Protein AF-A0A7J8AE90-F1 (afdb_monomer)

InterPro domains:
  IPR004031 PMP-22/EMP/MP20/Claudin [PF00822] (1-89)
  IPR006187 Claudin [PTHR12002] (1-97)

Radius of gyration: 24.55 Å; Cα contacts (8 Å, |Δi|>4): 82; chains: 1; bounding box: 71×20×76 Å

Nearest PDB structures (foldseek):
  8zah-assembly2_B  TM=5.430E-01  e=1.480E+00  Campylobacter jejuni
  8zak-assembly2_B  TM=4.386E-01  e=9.834E-01  Campylobacter jejuni
  5c22-assembly4_D  TM=5.439E-01  e=4.764E+00  Escherichia coli

Sequence (123 aa):
MIAASVLGLPAILLLLTVLPCIRMGHEPGVAKYRRAQLAGVMLILLALCAIVATIWFPVCAHRETTIVSFGYSLYAGWIGAVLCLVGGCVIVCCAGDAQAFGENRFYYSSGSSSPTHAKSAHV

Mean predicted aligned error: 12.8 Å

Structure (mmCIF, N/CA/C/O backbone):
data_AF-A0A7J8AE90-F1
#
_entry.id   AF-A0A7J8AE90-F1
#
loop_
_atom_site.group_PDB
_atom_site.id
_atom_site.type_symbol
_atom_site.label_atom_id
_atom_site.label_alt_id
_atom_site.label_comp_id
_atom_site.label_asym_id
_atom_site.label_entity_id
_atom_site.label_seq_id
_atom_site.pdbx_PDB_ins_code
_atom_site.Cartn_x
_atom_site.Cartn_y
_atom_site.Cartn_z
_atom_site.occupancy
_atom_site.B_iso_or_equiv
_atom_site.auth_seq_id
_atom_site.auth_comp_id
_atom_site.auth_asym_id
_atom_site.auth_atom_id
_atom_site.pdbx_PDB_model_num
ATOM 1 N N . MET A 1 1 ? 3.749 5.235 -9.835 1.00 78.81 1 MET A N 1
ATOM 2 C CA . MET A 1 1 ? 4.615 5.621 -8.696 1.00 78.81 1 MET A CA 1
ATOM 3 C C . MET A 1 1 ? 4.230 6.978 -8.117 1.00 78.81 1 MET A C 1
ATOM 5 O O . MET A 1 1 ? 3.749 6.980 -7.003 1.00 78.81 1 MET A O 1
ATOM 9 N N . ILE A 1 2 ? 4.310 8.100 -8.845 1.00 84.00 2 ILE A N 1
ATOM 10 C CA . ILE A 1 2 ? 3.922 9.425 -8.298 1.00 84.00 2 ILE A CA 1
ATOM 11 C C . ILE A 1 2 ? 2.450 9.466 -7.854 1.00 84.00 2 ILE A C 1
ATOM 13 O O . ILE A 1 2 ? 2.164 9.840 -6.724 1.00 84.00 2 ILE A O 1
ATOM 17 N N . ALA A 1 3 ? 1.525 8.997 -8.700 1.00 79.38 3 ALA A N 1
ATOM 18 C CA . ALA A 1 3 ? 0.107 8.899 -8.339 1.00 79.38 3 ALA A CA 1
ATOM 19 C C . ALA A 1 3 ? -0.126 7.993 -7.117 1.00 79.38 3 ALA A C 1
ATOM 21 O O . ALA A 1 3 ? -0.928 8.320 -6.251 1.00 79.38 3 ALA A O 1
ATOM 22 N N . ALA A 1 4 ? 0.633 6.895 -7.010 1.00 80.12 4 ALA A N 1
ATOM 23 C CA . ALA A 1 4 ? 0.619 6.038 -5.832 1.00 80.12 4 ALA A CA 1
ATOM 24 C C . ALA A 1 4 ? 1.070 6.834 -4.592 1.00 80.12 4 ALA A C 1
ATOM 26 O O . ALA A 1 4 ? 0.338 6.904 -3.618 1.00 80.12 4 ALA A O 1
ATOM 27 N N . SER A 1 5 ? 2.193 7.550 -4.637 1.00 81.19 5 SER A N 1
ATOM 28 C CA . SER A 1 5 ? 2.655 8.374 -3.509 1.00 81.19 5 SER A CA 1
ATOM 29 C C . SER A 1 5 ? 1.644 9.451 -3.084 1.00 81.19 5 SER A C 1
ATOM 31 O O . SER A 1 5 ? 1.432 9.653 -1.888 1.00 81.19 5 SER A O 1
ATOM 33 N N . VAL A 1 6 ? 0.981 10.104 -4.045 1.00 87.88 6 VAL A N 1
ATOM 34 C CA . VAL A 1 6 ? -0.047 11.129 -3.781 1.00 87.88 6 VAL A CA 1
ATOM 35 C C . VAL A 1 6 ? -1.289 10.528 -3.117 1.00 87.88 6 VAL A C 1
ATOM 37 O O . VAL A 1 6 ? -1.856 11.154 -2.228 1.00 87.88 6 VAL A O 1
ATOM 40 N N . LEU A 1 7 ? -1.689 9.312 -3.500 1.00 79.44 7 LEU A N 1
ATOM 41 C CA . LEU A 1 7 ? -2.813 8.585 -2.891 1.00 79.44 7 LEU A CA 1
ATOM 42 C C . LEU A 1 7 ? -2.436 7.911 -1.559 1.00 79.44 7 LEU A C 1
ATOM 44 O O . LEU A 1 7 ? -3.286 7.731 -0.689 1.00 79.44 7 LEU A O 1
ATOM 48 N N . GLY A 1 8 ? -1.164 7.559 -1.372 1.00 81.44 8 GLY A N 1
ATOM 49 C CA . GLY A 1 8 ? -0.668 6.896 -0.167 1.00 81.44 8 GLY A CA 1
ATOM 50 C C . GLY A 1 8 ? -0.605 7.818 1.048 1.00 81.44 8 GLY A C 1
ATOM 51 O O . GLY A 1 8 ? -0.954 7.399 2.148 1.00 81.44 8 GLY A O 1
ATOM 52 N N . LEU A 1 9 ? -0.236 9.088 0.857 1.00 83.12 9 LEU A N 1
ATOM 53 C CA . LEU A 1 9 ? -0.223 10.092 1.929 1.00 83.12 9 LEU A CA 1
ATOM 54 C C . LEU A 1 9 ? -1.577 10.232 2.657 1.00 83.12 9 LEU A C 1
ATOM 56 O O . LEU A 1 9 ? -1.607 10.055 3.878 1.00 83.12 9 LEU A O 1
ATOM 60 N N . PRO A 1 10 ? -2.709 10.492 1.973 1.00 83.25 10 PRO A N 1
ATOM 61 C CA . PRO A 1 10 ? -4.006 10.571 2.637 1.00 83.25 10 PRO A CA 1
ATOM 62 C C . PRO A 1 10 ? -4.452 9.218 3.206 1.00 83.25 10 PRO A C 1
ATOM 64 O O . PRO A 1 10 ? -5.096 9.197 4.252 1.00 83.25 10 PRO A O 1
ATOM 67 N N . ALA A 1 11 ? -4.080 8.092 2.585 1.00 84.25 11 ALA A N 1
ATOM 68 C CA . ALA A 1 11 ? -4.397 6.761 3.106 1.00 84.25 11 ALA A CA 1
ATOM 69 C C . ALA A 1 11 ? -3.725 6.493 4.465 1.00 84.25 11 ALA A C 1
ATOM 71 O O . ALA A 1 11 ? -4.378 6.006 5.388 1.00 84.25 11 ALA A O 1
ATOM 72 N N . ILE A 1 12 ? -2.450 6.867 4.620 1.00 84.81 12 ILE A N 1
ATOM 73 C CA . ILE A 1 12 ? -1.712 6.727 5.885 1.00 84.81 12 ILE A CA 1
ATOM 74 C C . ILE A 1 12 ? -2.281 7.671 6.950 1.00 84.81 12 ILE A C 1
ATOM 76 O O . ILE A 1 12 ? -2.474 7.254 8.090 1.00 84.81 12 ILE A O 1
ATOM 80 N N . LEU A 1 13 ? -2.603 8.918 6.588 1.00 82.44 13 LEU A N 1
ATOM 81 C CA . LEU A 1 13 ? -3.238 9.862 7.515 1.00 82.44 13 LEU A CA 1
ATOM 82 C C . LEU A 1 13 ? -4.586 9.333 8.019 1.00 82.44 13 LEU A C 1
ATOM 84 O O . LEU A 1 13 ? -4.836 9.343 9.223 1.00 82.44 13 LEU A O 1
ATOM 88 N N . LEU A 1 14 ? -5.424 8.805 7.123 1.00 79.69 14 LEU A N 1
ATOM 89 C CA . LEU A 1 14 ? -6.685 8.165 7.497 1.00 79.69 14 LEU A CA 1
ATOM 90 C C . LEU A 1 14 ? -6.449 6.952 8.398 1.00 79.69 14 LEU A C 1
ATOM 92 O O . LEU A 1 14 ? -7.134 6.817 9.410 1.00 79.69 14 LEU A O 1
ATOM 96 N N . LEU A 1 15 ? -5.452 6.117 8.100 1.00 79.69 15 LEU A N 1
ATOM 97 C CA . LEU A 1 15 ? -5.117 4.971 8.939 1.00 79.69 15 LEU A CA 1
ATOM 98 C C . LEU A 1 15 ? -4.761 5.412 10.366 1.00 79.69 15 LEU A C 1
ATOM 100 O O . LEU A 1 15 ? -5.325 4.879 11.318 1.00 79.69 15 LEU A O 1
ATOM 104 N N . LEU A 1 16 ? -3.918 6.440 10.522 1.00 80.56 16 LEU A N 1
ATOM 105 C CA . LEU A 1 16 ? -3.553 7.001 11.830 1.00 80.56 16 LEU A CA 1
ATOM 106 C C . LEU A 1 16 ? -4.781 7.445 12.636 1.00 80.56 16 LEU A C 1
ATOM 108 O O . LEU A 1 16 ? -4.860 7.159 13.828 1.00 80.56 16 LEU A O 1
ATOM 112 N N . THR A 1 17 ? -5.781 8.063 12.002 1.00 72.50 17 THR A N 1
ATOM 113 C CA . THR A 1 17 ? -7.022 8.465 12.698 1.00 72.50 17 THR A CA 1
ATOM 114 C C . THR A 1 17 ? -7.886 7.289 13.170 1.00 72.50 17 THR A C 1
ATOM 116 O O . THR A 1 17 ? -8.718 7.438 14.066 1.00 72.50 17 THR A O 1
ATOM 119 N N . VAL A 1 18 ? -7.696 6.106 12.587 1.00 69.88 18 VAL A N 1
ATOM 120 C CA . VAL A 1 18 ? -8.497 4.910 12.869 1.00 69.88 18 VAL A CA 1
ATOM 121 C C . VAL A 1 18 ? -7.867 4.057 13.976 1.00 69.88 18 VAL A C 1
ATOM 123 O O . VAL A 1 18 ? -8.584 3.300 14.638 1.00 69.88 18 VAL A O 1
ATOM 126 N N . LEU A 1 19 ? -6.562 4.203 14.242 1.00 70.75 19 LEU A N 1
ATOM 127 C CA . LEU A 1 19 ? -5.862 3.402 15.247 1.00 70.75 19 LEU A CA 1
ATOM 128 C C . LEU A 1 19 ? -6.545 3.478 16.634 1.00 70.75 19 LEU A C 1
ATOM 130 O O . LEU A 1 19 ? -7.007 4.542 17.066 1.00 70.75 19 LEU A O 1
ATOM 134 N N . PRO A 1 20 ? -6.601 2.356 17.379 1.00 62.31 20 PRO A N 1
ATOM 135 C CA . PRO A 1 20 ? -7.230 2.308 18.700 1.00 62.31 20 PRO A CA 1
ATOM 136 C C . PRO A 1 20 ? -6.495 3.167 19.742 1.00 62.31 20 PRO A C 1
ATOM 138 O O . PRO A 1 20 ? -7.119 3.612 20.705 1.00 62.31 20 PRO A O 1
ATOM 141 N N . CYS A 1 21 ? -5.203 3.442 19.525 1.00 57.44 21 CYS A N 1
ATOM 142 C CA . CYS A 1 21 ? -4.356 4.257 20.399 1.00 57.44 21 CYS A CA 1
ATOM 143 C C . CYS A 1 21 ? -4.706 5.755 20.364 1.00 57.44 21 CYS A C 1
ATOM 145 O O . CYS A 1 21 ? -4.383 6.477 21.302 1.00 57.44 21 CYS A O 1
ATOM 147 N N . ILE A 1 22 ? -5.378 6.227 19.307 1.00 62.97 22 ILE A N 1
ATOM 148 C CA . ILE A 1 22 ? -5.783 7.626 19.161 1.00 62.97 22 ILE A CA 1
ATOM 149 C C . ILE A 1 22 ? -7.275 7.736 19.496 1.00 62.97 22 ILE A C 1
ATOM 151 O O . ILE A 1 22 ? -8.168 7.363 18.727 1.00 62.97 22 ILE A O 1
ATOM 155 N N . ARG A 1 23 ? -7.555 8.221 20.710 1.00 54.88 23 ARG A N 1
ATOM 156 C CA . ARG A 1 23 ? -8.909 8.512 21.199 1.00 54.88 23 ARG A CA 1
ATOM 157 C C . ARG A 1 23 ? -9.351 9.890 20.707 1.00 54.88 23 ARG A C 1
ATOM 159 O O . ARG A 1 23 ? -9.312 10.868 21.444 1.00 54.88 23 ARG A O 1
ATOM 166 N N . MET A 1 24 ? -9.796 9.959 19.454 1.00 53.84 24 MET A N 1
ATOM 167 C CA . MET A 1 24 ? -10.545 11.112 18.943 1.00 53.84 24 MET A CA 1
ATOM 168 C C . MET A 1 24 ? -11.971 11.088 19.510 1.00 53.84 24 MET A C 1
ATOM 170 O O . MET A 1 24 ? -12.887 10.577 18.881 1.00 53.84 24 MET A O 1
ATOM 174 N N . GLY A 1 25 ? -12.131 11.595 20.735 1.00 56.00 25 GLY A N 1
ATOM 175 C CA . GLY A 1 25 ? -13.426 11.949 21.330 1.00 56.00 25 GLY A CA 1
ATOM 176 C C . GLY A 1 25 ? -14.498 10.846 21.404 1.00 56.00 25 GLY A C 1
ATOM 177 O O . GLY A 1 25 ? -14.233 9.651 21.258 1.00 56.00 25 GLY A O 1
ATOM 178 N N . HIS A 1 26 ? -15.735 11.275 21.676 1.00 53.91 26 HIS A N 1
ATOM 179 C CA . HIS A 1 26 ? -16.953 10.456 21.652 1.00 53.91 26 HIS A CA 1
ATOM 180 C C . HIS A 1 26 ? -17.470 10.339 20.207 1.00 53.91 26 HIS A C 1
ATOM 182 O O . HIS A 1 26 ? -18.527 10.863 19.868 1.00 53.91 26 HIS A O 1
ATOM 188 N N . GLU A 1 27 ? -16.687 9.724 19.317 1.00 56.31 27 GLU A N 1
ATOM 189 C CA . GLU A 1 27 ? -17.183 9.408 17.976 1.00 56.31 27 GLU A CA 1
ATOM 190 C C . GLU A 1 27 ? -18.008 8.112 17.990 1.00 56.31 27 GLU A C 1
ATOM 192 O O . GLU A 1 27 ? -17.576 7.119 18.588 1.00 56.31 27 GLU A O 1
ATOM 197 N N . PRO A 1 28 ? -19.173 8.082 17.312 1.00 61.22 28 PRO A N 1
ATOM 198 C CA . PRO A 1 28 ? -19.954 6.861 17.177 1.00 61.22 28 PRO A CA 1
ATOM 199 C C . PRO A 1 28 ? -19.119 5.807 16.441 1.00 61.22 28 PRO A C 1
ATOM 201 O O . PRO A 1 28 ? -18.498 6.103 15.415 1.00 61.22 28 PRO A O 1
ATOM 204 N N . GLY A 1 29 ? -19.115 4.567 16.946 1.00 63.44 29 GLY A N 1
ATOM 205 C CA . GLY A 1 29 ? -18.311 3.468 16.394 1.00 63.44 29 GLY A CA 1
ATOM 206 C C . GLY A 1 29 ? -18.456 3.339 14.875 1.00 63.44 29 GLY A C 1
ATOM 207 O O . GLY A 1 29 ? -17.456 3.235 14.162 1.00 63.44 29 GLY A O 1
ATOM 208 N N . VAL A 1 30 ? -19.676 3.497 14.367 1.00 66.62 30 VAL A N 1
ATOM 209 C CA . VAL A 1 30 ? -20.021 3.391 12.943 1.00 66.62 30 VAL A CA 1
ATOM 210 C C . VAL A 1 30 ? -19.234 4.367 12.049 1.00 66.62 30 VAL A C 1
ATOM 212 O O . VAL A 1 30 ? -18.815 4.011 10.945 1.00 66.62 30 VAL A O 1
ATOM 215 N N . ALA A 1 31 ? -18.969 5.593 12.520 1.00 69.31 31 ALA A N 1
ATOM 216 C CA . ALA A 1 31 ? -18.188 6.580 11.769 1.00 69.31 31 ALA A CA 1
ATOM 217 C C . ALA A 1 31 ? -16.707 6.181 11.687 1.00 69.31 31 ALA A C 1
ATOM 219 O O . ALA A 1 31 ? -16.075 6.316 10.635 1.00 69.31 31 ALA A O 1
ATOM 220 N N . LYS A 1 32 ? -16.170 5.614 12.773 1.00 71.44 32 LYS A N 1
ATOM 221 C CA . LYS A 1 32 ? -14.791 5.118 12.832 1.00 71.44 32 LYS A CA 1
ATOM 222 C C . LYS A 1 32 ? -14.591 3.897 11.924 1.00 71.44 32 LYS A C 1
ATOM 224 O O . LYS A 1 32 ? -13.569 3.810 11.248 1.00 71.44 32 LYS A O 1
ATOM 229 N N . TYR A 1 33 ? -15.592 3.019 11.825 1.00 75.06 33 TYR A N 1
ATOM 230 C CA . TYR A 1 33 ? -15.587 1.883 10.896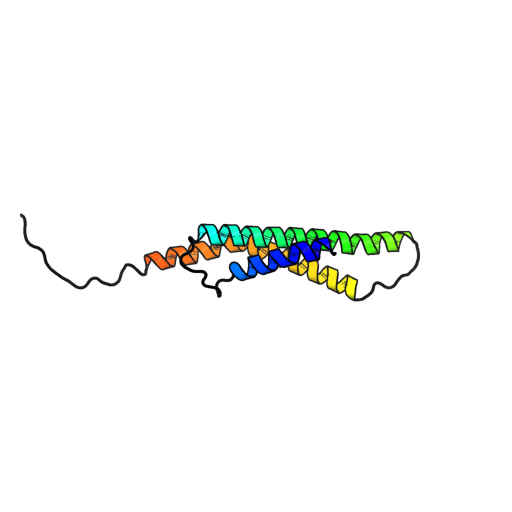 1.00 75.06 33 TYR A CA 1
ATOM 231 C C . TYR A 1 33 ? -15.572 2.311 9.433 1.00 75.06 33 TYR A C 1
ATOM 233 O O . TYR A 1 33 ? -14.759 1.820 8.653 1.00 75.06 33 TYR A O 1
ATOM 241 N N . ARG A 1 34 ? -16.411 3.280 9.055 1.00 81.06 34 ARG A N 1
ATOM 242 C CA . ARG A 1 34 ? -16.452 3.764 7.669 1.00 81.06 34 ARG A CA 1
ATOM 243 C C . ARG A 1 34 ? -15.116 4.383 7.245 1.00 81.06 34 ARG A C 1
ATOM 245 O O . ARG A 1 34 ? -14.683 4.196 6.111 1.00 81.06 34 ARG A O 1
ATOM 252 N N . ARG A 1 35 ? -14.435 5.067 8.174 1.00 81.19 35 ARG A N 1
ATOM 253 C CA . ARG A 1 35 ? -13.073 5.591 7.972 1.00 81.19 35 ARG A CA 1
ATOM 254 C C . ARG A 1 35 ? -12.034 4.473 7.862 1.00 81.19 35 ARG A C 1
ATOM 256 O O . ARG A 1 35 ? -11.175 4.553 6.990 1.00 81.19 35 ARG A O 1
ATOM 263 N N . ALA A 1 36 ? -12.142 3.423 8.679 1.00 83.00 36 ALA A N 1
ATOM 264 C CA . ALA A 1 36 ? -11.282 2.239 8.603 1.00 83.00 36 ALA A CA 1
ATOM 265 C C . ALA A 1 36 ? -11.399 1.530 7.249 1.00 83.00 36 ALA A C 1
ATOM 267 O O . ALA A 1 36 ? -10.390 1.257 6.598 1.00 83.00 36 ALA A O 1
ATOM 268 N N . GLN A 1 37 ? -12.633 1.294 6.797 1.00 84.56 37 GLN A N 1
ATOM 269 C CA . GLN A 1 37 ? -12.897 0.703 5.489 1.00 84.56 37 GLN A CA 1
ATOM 270 C C . GLN A 1 37 ? -12.360 1.577 4.357 1.00 84.56 37 GLN A C 1
ATOM 272 O O . GLN A 1 37 ? -11.696 1.063 3.460 1.00 84.56 37 GLN A O 1
ATOM 277 N N . LEU A 1 38 ? -12.597 2.893 4.408 1.00 88.12 38 LEU A N 1
ATOM 278 C CA . LEU A 1 38 ? -12.084 3.815 3.398 1.00 88.12 38 LEU A CA 1
ATOM 279 C C . LEU A 1 38 ? -10.550 3.778 3.343 1.00 88.12 38 LEU A C 1
ATOM 281 O O . LEU A 1 38 ? -9.989 3.677 2.256 1.00 88.12 38 LEU A O 1
ATOM 285 N N . ALA A 1 39 ? -9.872 3.795 4.495 1.00 87.88 39 ALA A N 1
ATOM 286 C CA . ALA A 1 39 ? -8.414 3.694 4.564 1.00 87.88 39 ALA A CA 1
ATOM 287 C C . ALA A 1 39 ? -7.897 2.377 3.957 1.00 87.88 39 ALA A C 1
ATOM 289 O O . ALA A 1 39 ? -6.952 2.389 3.168 1.00 87.88 39 ALA A O 1
ATOM 290 N N . GLY A 1 40 ? -8.548 1.252 4.268 1.00 88.06 40 GLY A N 1
ATOM 291 C CA . GLY A 1 40 ? -8.198 -0.057 3.716 1.00 88.06 40 GLY A CA 1
ATOM 292 C C . GLY A 1 40 ? -8.382 -0.139 2.196 1.00 88.06 40 GLY A C 1
ATOM 293 O O . GLY A 1 40 ? -7.474 -0.576 1.491 1.00 88.06 40 GLY A O 1
ATOM 294 N N . VAL A 1 41 ? -9.504 0.357 1.664 1.00 90.81 41 VAL A N 1
ATOM 295 C CA . VAL A 1 41 ? -9.758 0.399 0.210 1.00 90.81 41 VAL A CA 1
ATOM 296 C C . VAL A 1 41 ? -8.734 1.283 -0.507 1.00 90.81 41 VAL A C 1
ATOM 298 O O . VAL A 1 41 ? -8.217 0.901 -1.558 1.00 90.81 41 VAL A O 1
ATOM 301 N N . MET A 1 42 ? -8.387 2.434 0.073 1.00 89.00 42 MET A N 1
ATOM 302 C CA . MET A 1 42 ? -7.366 3.326 -0.486 1.00 89.00 42 MET A CA 1
ATOM 303 C C . MET A 1 42 ? -5.976 2.670 -0.505 1.00 89.00 42 MET A C 1
ATOM 305 O O . MET A 1 42 ? -5.246 2.834 -1.482 1.00 89.00 42 MET A O 1
ATOM 309 N N . LEU A 1 43 ? -5.625 1.872 0.512 1.00 89.50 43 LEU A N 1
ATOM 310 C CA . LEU A 1 43 ? -4.385 1.081 0.527 1.00 89.50 43 LEU A CA 1
ATOM 311 C C . LEU A 1 43 ? -4.368 -0.029 -0.534 1.00 89.50 43 LEU A C 1
ATOM 313 O O . LEU A 1 43 ? -3.327 -0.272 -1.146 1.00 89.50 43 LEU A O 1
ATOM 317 N N . ILE A 1 44 ? -5.505 -0.673 -0.806 1.00 91.19 44 ILE A N 1
ATOM 318 C CA . ILE A 1 44 ? -5.609 -1.678 -1.877 1.00 91.19 44 ILE A CA 1
ATOM 319 C C . ILE A 1 44 ? -5.435 -1.013 -3.250 1.00 91.19 44 ILE A C 1
ATOM 321 O O . ILE A 1 44 ? -4.664 -1.498 -4.078 1.00 91.19 44 ILE A O 1
ATOM 325 N N . LEU A 1 45 ? -6.092 0.126 -3.488 1.00 89.44 45 LE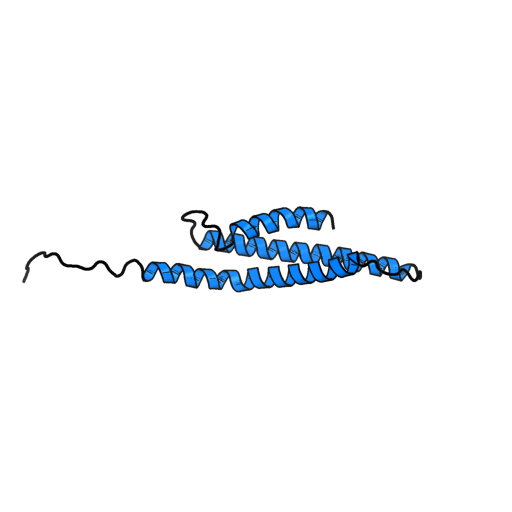U A N 1
ATOM 326 C CA . LEU A 1 45 ? -5.937 0.901 -4.727 1.00 89.44 45 LEU A CA 1
ATOM 327 C C . LEU A 1 45 ? -4.491 1.374 -4.928 1.00 89.44 45 LEU A C 1
ATOM 329 O O . LEU A 1 45 ? -3.954 1.286 -6.036 1.00 89.44 45 LEU A O 1
ATOM 333 N N . LEU A 1 46 ? -3.845 1.824 -3.849 1.00 90.19 46 LEU A N 1
ATOM 334 C CA . LEU A 1 46 ? -2.427 2.169 -3.835 1.00 90.19 46 LEU A CA 1
ATOM 335 C C . LEU A 1 46 ? -1.556 0.984 -4.271 1.00 90.19 46 LEU A C 1
ATOM 337 O O . LEU A 1 46 ? -0.696 1.142 -5.142 1.00 90.19 46 LEU A O 1
ATOM 341 N N . ALA A 1 47 ? -1.792 -0.195 -3.690 1.00 90.38 47 ALA A N 1
ATOM 342 C CA . ALA A 1 47 ? -1.051 -1.411 -4.000 1.00 90.38 47 ALA A CA 1
ATOM 343 C C . ALA A 1 47 ? -1.234 -1.838 -5.462 1.00 90.38 47 ALA A C 1
ATOM 345 O O . ALA A 1 47 ? -0.249 -2.133 -6.137 1.00 90.38 47 ALA A O 1
ATOM 346 N N . LEU A 1 48 ? -2.462 -1.794 -5.988 1.00 89.75 48 LEU A N 1
ATOM 347 C CA . LEU A 1 48 ? -2.743 -2.096 -7.396 1.00 89.75 48 LEU A CA 1
ATOM 348 C C . LEU A 1 48 ? -2.000 -1.139 -8.335 1.00 89.75 48 LEU A C 1
ATOM 350 O O . LEU A 1 48 ? -1.345 -1.578 -9.280 1.00 89.75 48 LEU A O 1
ATOM 354 N N . CYS A 1 49 ? -2.033 0.165 -8.049 1.00 87.44 49 CYS A N 1
ATOM 355 C CA . CYS A 1 49 ? -1.306 1.161 -8.836 1.00 87.44 49 CYS A CA 1
ATOM 356 C C . CYS A 1 49 ? 0.217 0.940 -8.780 1.00 87.44 49 CYS A C 1
ATOM 358 O O . CYS A 1 49 ? 0.915 1.121 -9.783 1.00 87.44 49 CYS A O 1
ATOM 360 N N . ALA A 1 50 ? 0.740 0.530 -7.621 1.00 88.44 50 ALA A N 1
ATOM 361 C CA . ALA A 1 50 ? 2.151 0.211 -7.458 1.00 88.44 50 ALA A CA 1
ATOM 362 C C . ALA A 1 50 ? 2.554 -1.038 -8.256 1.00 88.44 50 ALA A C 1
ATOM 364 O O . ALA A 1 50 ? 3.524 -0.960 -9.006 1.00 88.44 50 ALA A O 1
ATOM 365 N N . ILE A 1 51 ? 1.785 -2.130 -8.166 1.00 89.56 51 ILE A N 1
ATOM 366 C CA . ILE A 1 51 ? 2.025 -3.390 -8.892 1.00 89.56 51 ILE A CA 1
ATOM 367 C C . ILE A 1 51 ? 2.001 -3.166 -10.406 1.00 89.56 51 ILE A C 1
ATOM 369 O O . ILE A 1 51 ? 2.907 -3.606 -11.109 1.00 89.56 51 ILE A O 1
ATOM 373 N N . VAL A 1 52 ? 1.007 -2.440 -10.927 1.00 90.00 52 VAL A N 1
ATOM 374 C CA . VAL A 1 52 ? 0.926 -2.157 -12.371 1.00 90.00 52 VAL A CA 1
ATOM 375 C C . VAL A 1 52 ? 2.169 -1.400 -12.839 1.00 90.00 52 VAL A C 1
ATOM 377 O O . VAL A 1 52 ? 2.780 -1.778 -13.836 1.00 90.00 52 VAL A O 1
ATOM 380 N N . ALA A 1 53 ? 2.600 -0.377 -12.094 1.00 86.75 53 ALA A N 1
ATOM 381 C CA . ALA A 1 53 ? 3.792 0.392 -12.444 1.00 86.75 53 ALA A CA 1
ATOM 382 C C . ALA A 1 53 ? 5.087 -0.440 -12.365 1.00 86.75 53 ALA A C 1
ATOM 384 O O . ALA A 1 53 ? 5.969 -0.277 -13.210 1.00 86.75 53 ALA A O 1
ATOM 385 N N . THR A 1 54 ? 5.215 -1.324 -11.372 1.00 85.44 54 THR A N 1
ATOM 386 C CA . THR A 1 54 ? 6.416 -2.152 -11.184 1.00 85.44 54 THR A CA 1
ATOM 387 C C . THR A 1 54 ? 6.459 -3.393 -12.072 1.00 85.44 54 THR A C 1
ATOM 389 O O . THR A 1 54 ? 7.543 -3.947 -12.229 1.00 85.44 54 THR A O 1
ATOM 392 N N . ILE A 1 55 ? 5.339 -3.833 -12.654 1.00 86.62 55 ILE A N 1
ATOM 393 C CA . ILE A 1 55 ? 5.289 -4.903 -13.668 1.00 86.62 55 ILE A CA 1
ATOM 394 C C . ILE A 1 55 ? 5.470 -4.329 -15.076 1.00 86.62 55 ILE A C 1
ATOM 396 O O . ILE A 1 55 ? 6.127 -4.944 -15.913 1.00 86.62 55 ILE A O 1
ATOM 400 N N . TRP A 1 56 ? 4.943 -3.132 -15.346 1.00 84.75 56 TRP A N 1
ATOM 401 C CA . TRP A 1 56 ? 5.086 -2.501 -16.660 1.00 84.75 56 TRP A CA 1
ATOM 402 C C . TRP A 1 56 ? 6.557 -2.279 -17.035 1.00 84.75 56 TRP A C 1
ATOM 404 O O . TRP A 1 56 ? 6.965 -2.550 -18.161 1.00 84.75 56 TRP A O 1
ATOM 414 N N . PHE A 1 57 ? 7.374 -1.855 -16.067 1.00 80.62 57 PHE A N 1
ATOM 415 C CA . PHE A 1 57 ? 8.802 -1.596 -16.259 1.00 80.62 57 PHE A CA 1
ATOM 416 C C . PHE A 1 57 ? 9.605 -2.830 -16.740 1.00 80.62 57 PHE A C 1
ATOM 418 O O . PHE A 1 57 ? 10.253 -2.736 -17.784 1.00 80.62 57 PHE A O 1
ATOM 425 N N . PRO A 1 58 ? 9.549 -4.004 -16.075 1.00 79.25 58 PRO A N 1
ATOM 426 C CA . PRO A 1 58 ? 10.219 -5.214 -16.549 1.00 79.25 58 PRO A CA 1
ATOM 427 C C . PRO A 1 58 ? 9.616 -5.787 -17.835 1.00 79.25 58 PRO A C 1
ATOM 429 O O . PRO A 1 58 ? 10.359 -6.342 -18.641 1.00 79.25 58 PRO A O 1
ATOM 432 N N . VAL A 1 59 ? 8.308 -5.631 -18.077 1.00 83.31 59 VAL A N 1
ATOM 433 C CA . VAL A 1 59 ? 7.678 -6.071 -19.337 1.00 83.31 59 VAL A CA 1
ATOM 434 C C . VAL A 1 59 ? 8.199 -5.265 -20.531 1.00 83.31 59 VAL A C 1
ATOM 436 O O . VAL A 1 59 ? 8.511 -5.849 -21.570 1.00 83.31 59 VAL A O 1
ATOM 439 N N . CYS A 1 60 ? 8.341 -3.944 -20.387 1.00 77.94 60 CYS A N 1
ATOM 440 C CA . CYS A 1 60 ? 8.972 -3.098 -21.403 1.00 77.94 60 CYS A CA 1
ATOM 441 C C . CYS A 1 60 ? 10.451 -3.457 -21.597 1.00 77.94 60 CYS A C 1
ATOM 443 O O . CYS A 1 60 ? 10.884 -3.622 -22.731 1.00 77.94 60 CYS A O 1
ATOM 445 N N . ALA A 1 61 ? 11.200 -3.669 -20.511 1.00 76.31 61 ALA A N 1
ATOM 446 C CA . ALA A 1 61 ? 12.606 -4.063 -20.592 1.00 76.31 61 ALA A CA 1
ATOM 447 C C . ALA A 1 61 ? 12.804 -5.417 -21.301 1.00 76.31 61 ALA A C 1
ATOM 449 O O . ALA A 1 61 ? 13.721 -5.580 -22.102 1.00 76.31 61 ALA A O 1
ATOM 450 N N . HIS A 1 62 ? 11.912 -6.384 -21.067 1.00 74.75 62 HIS A N 1
ATOM 451 C CA . HIS A 1 62 ? 11.982 -7.697 -21.709 1.00 74.75 62 HIS A CA 1
ATOM 452 C C . HIS A 1 62 ? 11.748 -7.636 -23.230 1.00 74.75 62 HIS A C 1
ATOM 454 O O . HIS A 1 62 ? 12.293 -8.452 -23.971 1.00 74.75 62 HIS A O 1
ATOM 460 N N . ARG A 1 63 ? 10.975 -6.653 -23.717 1.00 72.19 63 ARG A N 1
ATOM 461 C CA . ARG A 1 63 ? 10.718 -6.444 -25.155 1.00 72.19 63 ARG A CA 1
ATOM 462 C C . ARG A 1 63 ? 11.947 -5.951 -25.921 1.00 72.19 63 ARG A C 1
ATOM 464 O O . ARG A 1 63 ? 12.013 -6.167 -27.126 1.00 72.19 63 ARG A O 1
ATOM 471 N N . GLU A 1 64 ? 12.907 -5.323 -25.248 1.00 71.69 64 GLU A N 1
ATOM 472 C CA . GLU A 1 64 ? 14.085 -4.721 -25.886 1.00 71.69 64 GLU A CA 1
ATOM 473 C C . GLU A 1 64 ? 15.282 -5.686 -26.000 1.00 71.69 64 GLU A C 1
ATOM 475 O O . GLU A 1 64 ? 16.336 -5.304 -26.501 1.00 71.69 64 GLU A O 1
ATOM 480 N N . THR A 1 65 ? 15.139 -6.963 -25.609 1.00 61.84 65 THR A N 1
ATOM 481 C CA . THR A 1 65 ? 16.160 -8.038 -25.738 1.00 61.84 65 THR A CA 1
ATOM 482 C C . THR A 1 65 ? 17.533 -7.737 -25.120 1.00 61.84 65 THR A C 1
ATOM 484 O O . THR A 1 65 ? 18.493 -8.477 -25.331 1.00 61.84 65 THR A O 1
ATOM 487 N N . THR A 1 66 ? 17.639 -6.686 -24.309 1.00 59.84 66 THR A N 1
ATOM 488 C CA . THR A 1 66 ? 18.8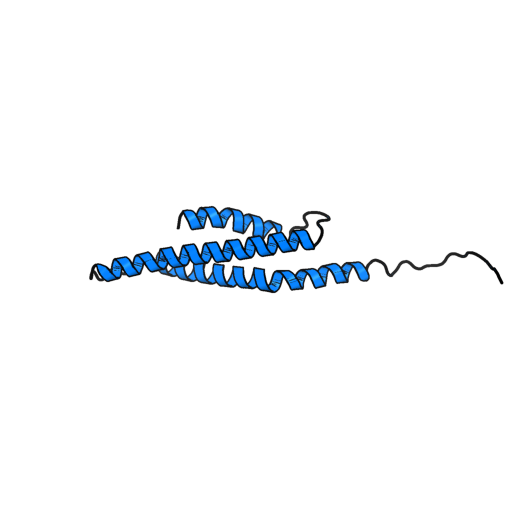44 -6.363 -23.551 1.00 59.84 66 THR A CA 1
ATOM 489 C C . THR A 1 66 ? 18.744 -6.995 -22.165 1.00 59.84 66 THR A C 1
ATOM 491 O O . THR A 1 66 ? 17.770 -6.825 -21.435 1.00 59.84 66 THR A O 1
ATOM 494 N N . ILE A 1 67 ? 19.759 -7.778 -21.802 1.00 56.75 67 ILE A N 1
ATOM 495 C CA . ILE A 1 67 ? 19.933 -8.352 -20.461 1.00 56.75 67 ILE A CA 1
ATOM 496 C C . ILE A 1 67 ? 20.237 -7.228 -19.463 1.00 56.75 67 ILE A C 1
ATOM 498 O O . ILE A 1 67 ? 21.389 -6.959 -19.131 1.00 56.75 67 ILE A O 1
ATOM 502 N N . VAL A 1 68 ? 19.195 -6.534 -19.011 1.00 65.00 68 VAL A N 1
ATOM 503 C CA . VAL A 1 68 ? 19.295 -5.511 -17.968 1.00 65.00 68 VAL A CA 1
ATOM 504 C C . VAL A 1 68 ? 19.060 -6.146 -16.599 1.00 65.00 68 VAL A C 1
ATOM 506 O O . VAL A 1 68 ? 18.015 -6.737 -16.332 1.00 65.00 68 VAL A O 1
ATOM 509 N N . SER A 1 69 ? 20.043 -6.036 -15.705 1.00 74.38 69 SER A N 1
ATOM 510 C CA . SER A 1 69 ? 19.868 -6.432 -14.306 1.00 74.38 69 SER A CA 1
ATOM 511 C C . SER A 1 69 ? 18.896 -5.474 -13.621 1.00 74.38 69 SER A C 1
ATOM 513 O O . SER A 1 69 ? 19.148 -4.271 -13.539 1.00 74.38 69 SER A O 1
ATOM 515 N N . PHE A 1 70 ? 17.786 -5.999 -13.103 1.00 76.81 70 PHE A N 1
ATOM 516 C CA . PHE A 1 70 ? 16.828 -5.204 -12.338 1.00 76.81 70 PHE A CA 1
ATOM 517 C C . PHE A 1 70 ? 17.457 -4.714 -11.030 1.00 76.81 70 PHE A C 1
ATOM 519 O O . PHE A 1 70 ? 17.994 -5.499 -10.249 1.00 76.81 70 PHE A O 1
ATOM 526 N N . GLY A 1 71 ? 17.380 -3.406 -10.778 1.00 81.69 71 GLY A N 1
ATOM 527 C CA . GLY A 1 71 ? 17.879 -2.822 -9.536 1.00 81.69 71 GLY A CA 1
ATOM 528 C C . GLY A 1 71 ? 17.071 -3.269 -8.311 1.00 81.69 71 GLY A C 1
ATOM 529 O O . GLY A 1 71 ? 15.866 -3.507 -8.398 1.00 81.69 71 GLY A O 1
ATOM 530 N N . TY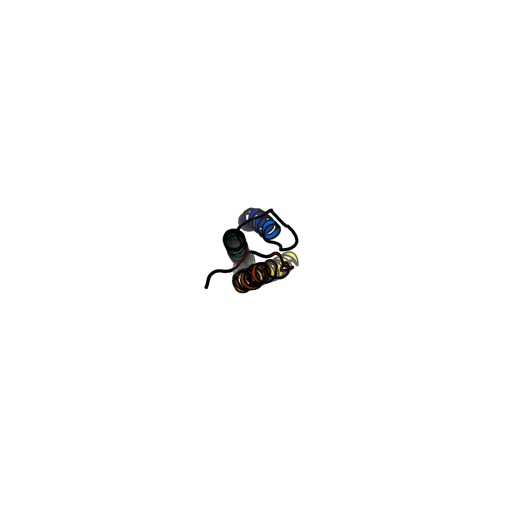R A 1 72 ? 17.718 -3.293 -7.140 1.00 84.06 72 TYR A N 1
ATOM 531 C CA . TYR A 1 72 ? 17.111 -3.657 -5.846 1.00 84.06 72 TYR A CA 1
ATOM 532 C C . TYR A 1 72 ? 15.822 -2.885 -5.510 1.00 84.06 72 TYR A C 1
ATOM 534 O O . TYR A 1 72 ? 14.934 -3.414 -4.845 1.00 84.06 72 TYR A O 1
ATOM 542 N N . SER A 1 73 ? 15.688 -1.655 -6.014 1.00 85.38 73 SER A N 1
ATOM 543 C CA . SER A 1 73 ? 14.489 -0.825 -5.844 1.00 85.38 73 SER A CA 1
ATOM 544 C C . SER A 1 73 ? 13.223 -1.472 -6.430 1.00 85.38 73 SER A C 1
ATOM 546 O O . SER A 1 73 ? 12.150 -1.359 -5.839 1.00 85.38 73 SER A O 1
ATOM 548 N N . LEU A 1 74 ? 13.334 -2.220 -7.539 1.00 84.56 74 LEU A N 1
ATOM 549 C CA . LEU A 1 74 ? 12.185 -2.904 -8.147 1.00 84.56 74 LEU A CA 1
ATOM 550 C C . LEU A 1 74 ? 11.638 -3.996 -7.214 1.00 84.56 74 LEU A C 1
ATOM 552 O O . LEU A 1 74 ? 10.432 -4.069 -6.979 1.00 84.56 74 LEU A O 1
ATOM 556 N N . TYR A 1 75 ? 12.538 -4.791 -6.628 1.00 86.00 75 TYR A N 1
ATOM 557 C CA . TYR A 1 75 ? 12.190 -5.830 -5.660 1.00 86.00 75 TYR A CA 1
ATOM 558 C C . TYR A 1 75 ? 11.583 -5.234 -4.388 1.00 86.00 75 TYR A C 1
ATOM 560 O O . TYR A 1 75 ? 10.548 -5.709 -3.923 1.00 86.00 75 TYR A O 1
ATOM 568 N N . ALA A 1 76 ? 12.164 -4.150 -3.861 1.00 89.44 76 ALA A N 1
ATOM 569 C CA . ALA A 1 76 ? 11.588 -3.427 -2.728 1.00 89.44 76 ALA A CA 1
ATOM 570 C C . ALA A 1 76 ? 10.173 -2.906 -3.045 1.00 89.44 76 ALA A C 1
ATOM 572 O O . ALA A 1 76 ? 9.276 -3.008 -2.208 1.00 89.44 76 ALA A O 1
ATOM 573 N N . GLY A 1 77 ? 9.949 -2.420 -4.270 1.00 87.69 77 GLY A N 1
ATOM 574 C CA . GLY A 1 77 ? 8.633 -2.001 -4.750 1.00 87.69 77 GLY A CA 1
ATOM 575 C C . GLY A 1 77 ? 7.610 -3.140 -4.790 1.00 87.69 77 GLY A C 1
ATOM 576 O O . GLY A 1 77 ? 6.464 -2.938 -4.392 1.00 87.69 77 GLY A O 1
ATOM 577 N N . TRP A 1 78 ? 8.006 -4.343 -5.215 1.00 89.25 78 TRP A N 1
ATOM 578 C CA . TRP A 1 78 ? 7.131 -5.524 -5.217 1.00 89.25 78 TRP A CA 1
ATOM 579 C C . TRP A 1 78 ? 6.751 -5.955 -3.803 1.00 89.25 78 TRP A C 1
ATOM 581 O O . TRP A 1 78 ? 5.566 -6.109 -3.509 1.00 89.25 78 TRP A O 1
ATOM 591 N N . ILE A 1 79 ? 7.739 -6.089 -2.915 1.00 92.75 79 ILE A N 1
ATOM 592 C CA . ILE A 1 79 ? 7.497 -6.468 -1.518 1.00 92.75 79 ILE A CA 1
ATOM 593 C C . ILE A 1 79 ? 6.612 -5.428 -0.826 1.00 92.75 79 ILE A C 1
ATOM 595 O O . ILE A 1 79 ? 5.625 -5.787 -0.186 1.00 92.75 79 ILE A O 1
ATOM 599 N N . GLY A 1 80 ? 6.907 -4.138 -1.007 1.00 89.06 80 GLY A N 1
ATOM 600 C CA . GLY A 1 80 ? 6.099 -3.052 -0.456 1.00 89.06 80 GLY A CA 1
ATOM 601 C C . GLY A 1 80 ? 4.655 -3.076 -0.957 1.00 89.06 80 GLY A C 1
ATOM 602 O O . GLY A 1 80 ? 3.730 -2.891 -0.166 1.00 89.06 80 GLY A O 1
ATOM 603 N N . ALA A 1 81 ? 4.436 -3.359 -2.242 1.00 90.81 81 ALA A N 1
ATOM 604 C CA . ALA A 1 81 ? 3.091 -3.431 -2.798 1.00 90.81 81 ALA A CA 1
ATOM 605 C C . ALA A 1 81 ? 2.300 -4.646 -2.284 1.00 90.81 81 ALA A C 1
ATOM 607 O O . ALA A 1 81 ? 1.126 -4.499 -1.948 1.00 90.81 81 ALA A O 1
ATOM 608 N N . VAL A 1 82 ? 2.941 -5.814 -2.140 1.00 92.44 82 VAL A N 1
ATOM 609 C CA . VAL A 1 82 ? 2.321 -7.000 -1.519 1.00 92.44 82 VAL A CA 1
ATOM 610 C C . VAL A 1 82 ? 1.952 -6.715 -0.065 1.00 92.44 82 VAL A C 1
ATOM 612 O O . VAL A 1 82 ? 0.828 -6.998 0.345 1.00 92.44 82 VAL A O 1
ATOM 615 N N . LEU A 1 83 ? 2.853 -6.095 0.702 1.00 91.69 83 LEU A N 1
ATOM 616 C CA . LEU A 1 83 ? 2.583 -5.709 2.088 1.00 91.69 83 LEU A CA 1
ATOM 617 C C . LEU A 1 83 ? 1.421 -4.714 2.191 1.00 91.69 83 LEU A C 1
ATOM 619 O O . LEU A 1 83 ? 0.571 -4.868 3.065 1.00 91.69 83 LEU A O 1
ATOM 623 N N . CYS A 1 84 ? 1.338 -3.732 1.287 1.00 89.75 84 CYS A N 1
ATOM 624 C CA . CYS A 1 84 ? 0.214 -2.792 1.247 1.00 89.75 84 CYS A CA 1
ATOM 625 C C . CYS A 1 84 ? -1.109 -3.485 0.895 1.00 89.75 84 CYS A C 1
ATOM 627 O O . CYS A 1 84 ? -2.140 -3.149 1.477 1.00 89.75 84 CYS A O 1
ATOM 629 N N . LEU A 1 85 ? -1.089 -4.464 -0.016 1.00 92.06 85 LEU A N 1
ATOM 630 C CA . LEU A 1 85 ? -2.275 -5.229 -0.402 1.00 92.06 85 LEU A CA 1
ATOM 631 C C . LEU A 1 85 ? -2.768 -6.089 0.764 1.00 92.06 85 LEU A C 1
ATOM 633 O O . LEU A 1 85 ? -3.932 -5.995 1.145 1.00 92.06 85 LEU A O 1
ATOM 637 N N . VAL A 1 86 ? -1.871 -6.867 1.376 1.00 93.44 86 VAL A N 1
ATOM 638 C CA . VAL A 1 86 ? -2.190 -7.708 2.538 1.00 93.44 86 VAL A CA 1
ATOM 639 C C . VAL A 1 86 ? -2.668 -6.847 3.705 1.00 93.44 86 VAL A C 1
ATOM 641 O O . VAL A 1 86 ? -3.712 -7.136 4.284 1.00 93.44 86 VAL A O 1
ATOM 644 N N . GLY A 1 87 ? -1.962 -5.757 4.015 1.00 89.56 87 GLY A N 1
ATOM 645 C CA . GLY A 1 87 ? -2.360 -4.821 5.065 1.00 89.56 87 GLY A CA 1
ATOM 646 C C . GLY A 1 87 ? -3.741 -4.216 4.811 1.00 89.56 87 GLY A C 1
ATOM 647 O O . GLY A 1 87 ? -4.583 -4.216 5.707 1.00 89.56 87 GLY A O 1
ATOM 648 N N . GLY A 1 88 ? -4.011 -3.771 3.580 1.00 89.75 88 GLY A N 1
ATOM 649 C CA . GLY A 1 88 ? -5.319 -3.262 3.173 1.00 89.75 88 GLY A CA 1
ATOM 650 C C . GLY A 1 88 ? -6.432 -4.302 3.327 1.00 89.75 88 GLY A C 1
ATOM 651 O O . GLY A 1 88 ? -7.467 -3.997 3.917 1.00 89.75 88 GLY A O 1
ATOM 652 N N . CYS A 1 89 ? -6.207 -5.542 2.882 1.00 89.81 89 CYS A N 1
ATOM 653 C CA . CYS A 1 89 ? -7.159 -6.644 3.048 1.00 89.81 89 CYS A CA 1
ATOM 654 C C . CYS A 1 89 ? -7.447 -6.936 4.524 1.00 89.81 89 CYS A C 1
ATOM 656 O O . CYS A 1 89 ? -8.611 -7.014 4.907 1.00 89.81 89 CYS A O 1
ATOM 658 N N . VAL A 1 90 ? -6.412 -7.037 5.364 1.00 89.94 90 VAL A N 1
ATOM 659 C CA . VAL A 1 90 ? -6.575 -7.270 6.808 1.00 89.94 90 VAL A CA 1
ATOM 660 C C . VAL A 1 90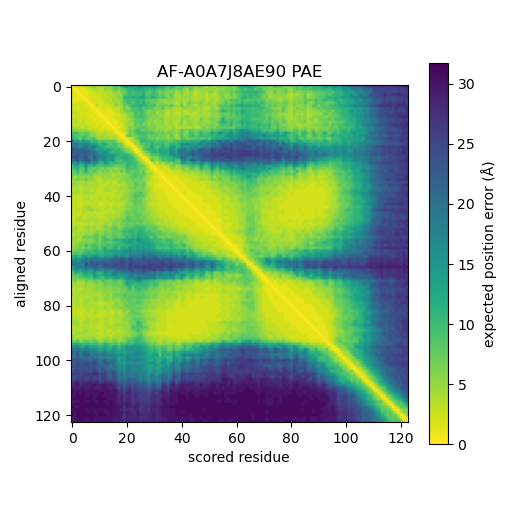 ? -7.387 -6.144 7.447 1.00 89.94 90 VAL A C 1
ATOM 662 O O . VAL A 1 90 ? -8.309 -6.417 8.209 1.00 89.94 90 VAL A O 1
ATOM 665 N N . ILE A 1 91 ? -7.115 -4.883 7.104 1.00 87.12 91 ILE A N 1
ATOM 666 C CA . ILE A 1 91 ? -7.875 -3.740 7.630 1.00 87.12 91 ILE A CA 1
ATOM 667 C C . ILE A 1 91 ? -9.347 -3.822 7.207 1.00 87.12 91 ILE A C 1
ATOM 669 O O . ILE A 1 91 ? -10.226 -3.667 8.052 1.00 87.12 91 ILE A O 1
ATOM 673 N N . VAL A 1 92 ? -9.635 -4.094 5.931 1.00 86.94 92 VAL A N 1
ATOM 674 C CA . VAL A 1 92 ? -11.018 -4.187 5.431 1.00 86.94 92 VAL A CA 1
ATOM 675 C C . VAL A 1 92 ? -11.769 -5.360 6.069 1.00 86.94 92 VAL A C 1
ATOM 677 O O . VAL A 1 92 ? -12.925 -5.194 6.456 1.00 86.94 92 VAL A O 1
ATOM 680 N N . CYS A 1 93 ? -11.125 -6.520 6.213 1.00 85.69 93 CYS A N 1
ATOM 681 C CA . CYS A 1 93 ? -11.742 -7.719 6.779 1.00 85.69 93 CYS A CA 1
ATOM 682 C C . CYS A 1 93 ? -11.929 -7.632 8.302 1.00 85.69 93 CYS A C 1
ATOM 684 O O . CYS A 1 93 ? -12.959 -8.059 8.814 1.00 85.69 93 CYS A O 1
ATOM 686 N N . CYS A 1 94 ? -10.961 -7.076 9.034 1.00 80.50 94 CYS A N 1
ATOM 687 C CA . CYS A 1 94 ? -10.958 -7.088 10.501 1.00 80.50 94 CYS A CA 1
ATOM 688 C C . CYS A 1 94 ? -11.579 -5.835 11.141 1.00 80.50 94 CYS A C 1
ATOM 690 O O . CYS A 1 94 ? -11.880 -5.854 12.334 1.00 80.50 94 CYS A O 1
ATOM 692 N N . ALA A 1 95 ? -11.804 -4.746 10.393 1.00 71.00 95 ALA A N 1
ATOM 693 C CA . ALA A 1 95 ? -12.376 -3.514 10.951 1.00 71.00 95 ALA A CA 1
ATOM 694 C C . ALA A 1 95 ? -13.783 -3.695 11.559 1.00 71.00 95 ALA A C 1
ATOM 696 O O . ALA A 1 95 ? -14.164 -2.909 12.427 1.00 71.00 95 ALA A O 1
ATOM 697 N N . GLY A 1 96 ? -14.548 -4.706 11.128 1.00 61.66 96 GLY A N 1
ATOM 698 C CA . GLY A 1 96 ? -15.893 -4.985 11.650 1.00 61.66 96 GLY A CA 1
ATOM 699 C C . GLY A 1 96 ? -15.899 -5.618 13.045 1.00 61.66 96 GLY A C 1
ATOM 700 O O . GLY A 1 96 ? -16.725 -5.257 13.879 1.00 61.66 96 GLY A O 1
ATOM 701 N N . ASP A 1 97 ? -14.943 -6.501 13.338 1.00 58.44 97 ASP A N 1
ATOM 702 C CA . ASP A 1 97 ? -14.913 -7.276 14.590 1.00 58.44 97 ASP A CA 1
ATOM 703 C C . ASP A 1 97 ? -14.513 -6.411 15.803 1.00 58.44 97 ASP A C 1
ATOM 705 O O . ASP A 1 97 ? -15.058 -6.519 16.902 1.00 58.44 97 ASP A O 1
ATOM 709 N N . ALA A 1 98 ? -13.637 -5.426 15.573 1.00 56.62 98 ALA A N 1
ATOM 710 C CA . ALA A 1 98 ? -13.206 -4.471 16.595 1.00 56.62 98 ALA A CA 1
ATOM 711 C C . ALA A 1 98 ? -14.348 -3.573 17.129 1.00 56.62 98 ALA A C 1
ATOM 713 O O . ALA A 1 98 ? -14.235 -3.023 18.227 1.00 56.62 98 ALA A O 1
ATOM 714 N N . GLN A 1 99 ? -15.444 -3.415 16.374 1.00 54.47 99 GLN A N 1
ATOM 715 C CA . GLN A 1 99 ? -16.643 -2.674 16.797 1.00 54.47 99 GLN A CA 1
ATOM 716 C C . GLN A 1 99 ? -17.462 -3.472 17.811 1.00 54.47 99 GLN A C 1
ATOM 718 O O . GLN A 1 99 ? -17.863 -2.922 18.839 1.00 54.47 99 GLN A O 1
ATOM 723 N N . ALA A 1 100 ? -17.637 -4.775 17.558 1.00 53.34 100 ALA A N 1
ATOM 724 C CA . ALA A 1 100 ? -18.381 -5.672 18.434 1.00 53.34 100 ALA A CA 1
ATOM 725 C C . ALA A 1 100 ? -17.769 -5.692 19.843 1.00 53.34 100 ALA A C 1
ATOM 727 O O . ALA A 1 100 ? -18.483 -5.654 20.844 1.00 53.34 100 ALA A O 1
ATOM 728 N N . PHE A 1 101 ? -16.440 -5.643 19.951 1.00 51.88 101 PHE A N 1
ATOM 729 C CA . PHE A 1 101 ? -15.756 -5.524 21.243 1.00 51.88 101 PHE A CA 1
ATOM 730 C C . PHE A 1 101 ? -15.965 -4.170 21.949 1.00 51.88 101 PHE A C 1
ATOM 732 O O . PHE A 1 101 ? -15.912 -4.099 23.179 1.00 51.88 101 PHE A O 1
ATOM 739 N N . GLY A 1 102 ? -16.191 -3.087 21.200 1.00 54.66 102 GLY A N 1
ATOM 740 C CA . GLY A 1 102 ? -16.419 -1.744 21.738 1.00 54.66 102 GLY A CA 1
ATOM 741 C C . GLY A 1 102 ? -17.839 -1.534 22.267 1.00 54.66 102 GLY A C 1
ATOM 742 O O . GLY A 1 102 ? -17.997 -0.994 23.362 1.00 54.66 102 GLY A O 1
ATOM 743 N N . GLU A 1 103 ? -18.857 -1.987 21.531 1.00 53.56 103 GLU A N 1
ATOM 744 C CA . GLU A 1 103 ? -20.268 -1.899 21.946 1.00 53.56 103 GLU A CA 1
ATOM 745 C C . GLU A 1 103 ? -20.565 -2.768 23.175 1.00 53.56 103 GLU A C 1
ATOM 747 O O . GLU A 1 103 ? -21.206 -2.305 24.120 1.00 53.56 103 GLU A O 1
ATOM 752 N N . ASN A 1 104 ? -19.997 -3.977 23.241 1.00 50.31 104 ASN A N 1
ATOM 753 C CA . ASN A 1 104 ? -20.169 -4.872 24.391 1.00 50.31 104 ASN A CA 1
ATOM 754 C C . ASN A 1 104 ? -19.512 -4.352 25.685 1.00 50.31 104 ASN A C 1
ATOM 756 O O . ASN A 1 104 ? -19.846 -4.808 26.779 1.00 50.31 104 ASN A O 1
ATOM 760 N N . ARG A 1 105 ? -18.613 -3.360 25.604 1.00 52.34 105 ARG A N 1
ATOM 761 C CA . ARG A 1 105 ? -17.998 -2.738 26.789 1.00 52.34 105 ARG A CA 1
ATOM 762 C C . ARG A 1 105 ? -18.903 -1.696 27.455 1.00 52.34 105 ARG A C 1
ATOM 764 O 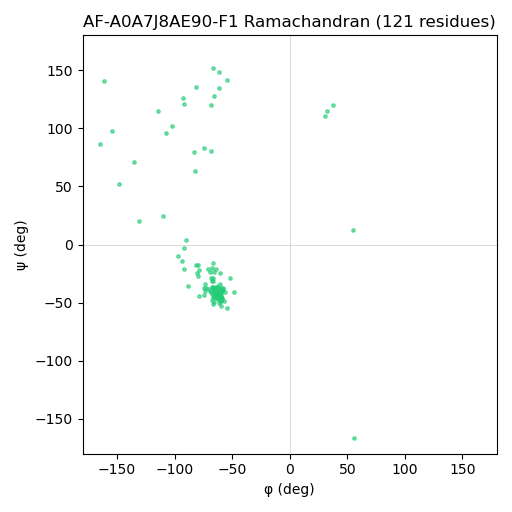O . ARG A 1 105 ? -18.763 -1.462 28.655 1.00 52.34 105 ARG A O 1
ATOM 771 N N . PHE A 1 106 ? -19.845 -1.100 26.720 1.00 52.31 106 PHE A N 1
ATOM 772 C CA . PHE A 1 106 ? -20.793 -0.134 27.288 1.00 52.31 106 PHE A CA 1
ATOM 773 C C . PHE A 1 106 ? -21.959 -0.796 28.032 1.00 52.31 106 PHE A C 1
ATOM 775 O O . PHE A 1 106 ? -22.560 -0.151 28.886 1.00 52.31 106 PHE A O 1
ATOM 782 N N . TYR A 1 107 ? -22.221 -2.087 27.802 1.00 50.38 107 TYR A N 1
ATOM 783 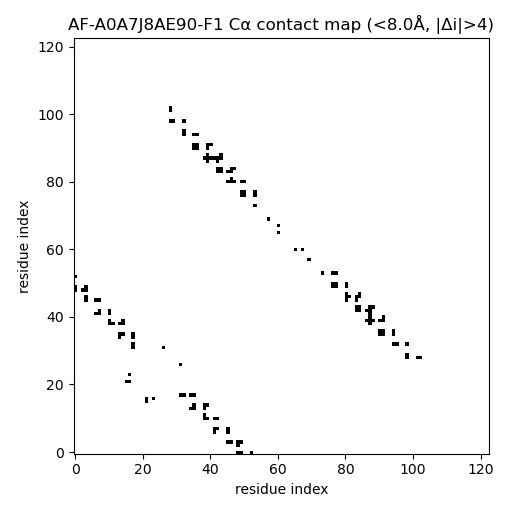C CA . TYR A 1 107 ? -23.253 -2.832 28.532 1.00 50.38 107 TYR A CA 1
ATOM 784 C C . TYR A 1 107 ? -22.829 -3.287 29.938 1.00 50.38 107 TYR A C 1
ATOM 786 O O . TYR A 1 107 ? -23.689 -3.499 30.785 1.00 50.38 107 TYR A O 1
ATOM 794 N N . TYR A 1 108 ? -21.525 -3.387 30.227 1.00 47.53 108 TYR A N 1
ATOM 795 C CA . TYR A 1 108 ? -21.035 -3.772 31.561 1.00 47.53 108 TYR A CA 1
ATOM 796 C C . TYR A 1 108 ? -20.646 -2.591 32.462 1.00 47.53 108 TYR A C 1
ATOM 798 O O . TYR A 1 108 ? -20.417 -2.783 33.654 1.00 47.53 108 TYR A O 1
ATOM 806 N N . SER A 1 109 ? -20.588 -1.364 31.934 1.00 48.06 109 SER A N 1
ATOM 807 C CA . SER A 1 109 ? -20.246 -0.177 32.735 1.00 48.06 109 SER A CA 1
ATOM 808 C C . SER A 1 109 ? -21.463 0.542 33.339 1.00 48.06 109 SER A C 1
ATOM 810 O O . SER A 1 109 ? -21.281 1.496 34.092 1.00 48.06 109 SER A O 1
ATOM 812 N N . SER A 1 110 ? -22.687 0.092 33.048 1.00 49.62 110 SER A N 1
ATOM 813 C CA . SER A 1 110 ? -23.945 0.624 33.600 1.00 49.62 110 SER A CA 1
ATOM 814 C C . SER A 1 110 ? -24.632 -0.342 34.581 1.00 49.62 110 SER A C 1
ATOM 816 O O . SER A 1 110 ? -25.840 -0.271 34.779 1.00 49.62 110 SER A O 1
ATOM 818 N N . GLY A 1 111 ? -23.867 -1.241 35.213 1.00 52.25 111 GLY A N 1
ATOM 819 C CA . GLY A 1 111 ? -24.408 -2.329 36.036 1.00 52.25 111 GLY A CA 1
ATOM 820 C C . GLY A 1 111 ? -23.807 -2.511 37.432 1.00 52.25 111 GLY A C 1
ATOM 821 O O . GLY A 1 111 ? -23.935 -3.599 37.977 1.00 52.25 111 GLY A O 1
ATOM 822 N N . SER A 1 112 ? -23.147 -1.513 38.036 1.00 48.47 112 SER A N 1
ATOM 823 C CA . SER A 1 112 ? -22.677 -1.660 39.429 1.00 48.47 112 SER A CA 1
ATOM 824 C C . SER A 1 112 ? -22.652 -0.358 40.234 1.00 48.47 112 SER A C 1
ATOM 826 O O . SER A 1 112 ? -21.673 -0.023 40.899 1.00 48.47 112 SER A O 1
ATOM 828 N N . SER A 1 113 ? -23.780 0.345 40.245 1.00 46.25 113 SER A N 1
ATOM 829 C CA . SER A 1 113 ? -24.153 1.186 41.383 1.00 46.25 113 SER A CA 1
ATOM 830 C C . SER A 1 113 ? -25.625 0.953 41.715 1.00 46.25 113 SER A C 1
ATOM 832 O O . SER A 1 113 ? -26.481 1.794 41.460 1.00 46.25 113 SER A O 1
ATOM 834 N N . SER A 1 114 ? -25.929 -0.221 42.264 1.00 51.56 114 SER A N 1
ATOM 835 C CA . SER A 1 114 ? -27.080 -0.365 43.153 1.00 51.56 114 SER A CA 1
ATOM 836 C C . SER A 1 114 ? -26.572 -0.530 44.582 1.00 51.56 114 SER A C 1
ATOM 838 O O . SER A 1 114 ? -26.249 -1.640 44.996 1.00 51.56 114 SER A O 1
ATOM 840 N N . PRO A 1 115 ? -26.526 0.572 45.346 1.00 46.34 115 PRO A N 1
ATOM 841 C CA . PRO A 1 115 ? -26.868 0.539 46.752 1.00 46.34 115 PRO A CA 1
ATOM 842 C C . PRO A 1 115 ? -28.139 1.379 46.981 1.00 46.34 115 PRO A C 1
ATOM 844 O O . PRO A 1 115 ? -28.155 2.585 46.766 1.00 46.34 115 PRO A O 1
ATOM 847 N N . THR A 1 116 ? -29.212 0.695 47.390 1.00 51.56 116 THR A N 1
ATOM 848 C CA . THR A 1 116 ? -30.241 1.138 48.359 1.00 51.56 116 THR A CA 1
ATOM 849 C C . THR A 1 116 ? -30.614 2.629 48.441 1.00 51.56 116 THR A C 1
ATOM 851 O O . THR A 1 116 ? -29.865 3.398 49.033 1.00 51.56 116 THR A O 1
ATOM 854 N N . HIS A 1 117 ? -31.863 2.986 48.088 1.00 40.41 117 HIS A N 1
ATOM 855 C CA . HIS A 1 117 ? -32.727 3.783 48.982 1.00 40.41 117 HIS A CA 1
ATOM 856 C C . HIS A 1 117 ? -34.226 3.699 48.612 1.00 40.41 117 HIS A C 1
ATOM 858 O O . HIS A 1 117 ? -34.606 3.681 47.447 1.00 40.41 117 HIS A O 1
ATOM 864 N N . ALA A 1 118 ? -35.056 3.635 49.651 1.00 47.88 118 ALA A N 1
ATOM 865 C CA . ALA A 1 118 ? -36.480 3.315 49.713 1.00 47.88 118 ALA A CA 1
ATOM 866 C C . ALA A 1 118 ? -37.461 4.242 48.959 1.00 47.88 118 ALA A C 1
ATOM 868 O O . ALA A 1 118 ? -37.305 5.463 48.985 1.00 47.88 118 ALA A O 1
ATOM 869 N N . LYS A 1 119 ? -38.578 3.668 48.467 1.00 43.91 119 LYS A N 1
ATOM 870 C CA . LYS A 1 119 ? -39.907 4.317 48.496 1.00 43.91 119 LYS A CA 1
ATOM 871 C C . LYS A 1 119 ? -41.069 3.299 48.487 1.00 43.91 119 LYS A C 1
ATOM 873 O O . LYS A 1 119 ? -41.446 2.772 47.452 1.00 43.91 119 LYS A O 1
ATOM 878 N N . SER A 1 120 ? -41.569 3.050 49.696 1.00 45.31 120 SER A N 1
ATOM 879 C CA . SER A 1 120 ? -42.961 2.873 50.146 1.00 45.31 120 SER A CA 1
ATOM 880 C C . SER A 1 120 ? -44.022 2.147 49.299 1.00 45.31 120 SER A C 1
ATOM 882 O O . SER A 1 120 ? -44.447 2.629 48.257 1.00 45.31 120 SER A O 1
ATOM 884 N N . ALA A 1 121 ? -44.540 1.071 49.907 1.00 45.09 121 ALA A N 1
ATOM 885 C CA . ALA A 1 121 ? -45.953 0.738 50.143 1.00 45.09 121 ALA A CA 1
ATOM 886 C C . ALA A 1 121 ? -47.018 1.218 49.137 1.00 45.09 121 ALA A C 1
ATOM 888 O O . ALA A 1 121 ? -47.398 2.387 49.156 1.00 45.09 121 ALA A O 1
ATOM 889 N N . HIS A 1 122 ? -47.602 0.263 48.402 1.00 35.34 122 HIS A N 1
ATOM 890 C CA . HIS A 1 122 ? -49.028 0.253 48.053 1.00 35.34 122 HIS A CA 1
ATOM 891 C C . HIS A 1 122 ? -49.462 -1.135 47.542 1.00 35.34 122 HIS A C 1
ATOM 893 O O . HIS A 1 122 ? -49.403 -1.362 46.337 1.00 35.34 122 HIS A O 1
ATOM 899 N N . VAL A 1 123 ? -49.846 -2.049 48.443 1.00 36.78 123 VAL A N 1
ATOM 900 C CA . VAL A 1 123 ? -51.120 -2.817 48.475 1.00 36.78 123 VAL A CA 1
ATOM 901 C C . VAL A 1 123 ? -51.204 -3.592 49.785 1.00 36.78 123 VAL A C 1
ATOM 903 O O . VAL A 1 123 ? -50.165 -4.163 50.183 1.00 36.78 123 VAL A O 1
#

pL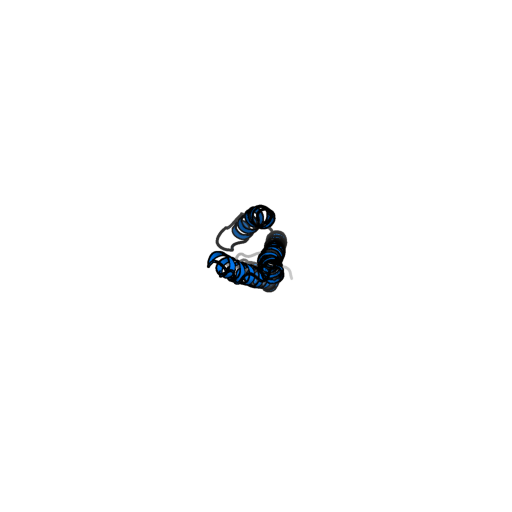DDT: mean 73.08, std 16.12, range [35.34, 93.44]

Solvent-accessible surface area (backbone atoms only — not comparable to full-atom values): 7148 Å² total; per-residue (Å²): 85,70,69,28,55,64,50,41,53,60,23,53,53,42,42,59,68,51,37,88,90,50,78,73,73,95,61,60,65,69,62,50,40,56,46,33,40,50,20,12,53,42,30,34,53,29,15,53,46,37,47,52,50,64,48,50,54,57,55,56,46,62,74,66,77,56,95,70,83,81,57,71,65,59,58,51,50,51,53,51,22,52,51,34,33,53,51,13,49,50,39,50,70,48,46,62,61,63,46,59,63,55,60,61,52,62,68,66,74,79,70,83,85,85,78,86,85,90,84,81,91,89,133

Secondary structure (DSSP, 8-state):
-HHHHHHHHHHHHHHHHHSTT---SS--HHHHHHHHHHHHHHHHHHHHHHHHHHHHHHHHHHHTT--PPPPHHHHHHHHHHHHHHHHHHHHHHHTTHHHHHHHHHHSSTTS------------

Foldseek 3Di:
DVVLVVLVVVLVVLVVCLDPVDPPDPDDLVVSLVSLLVSLV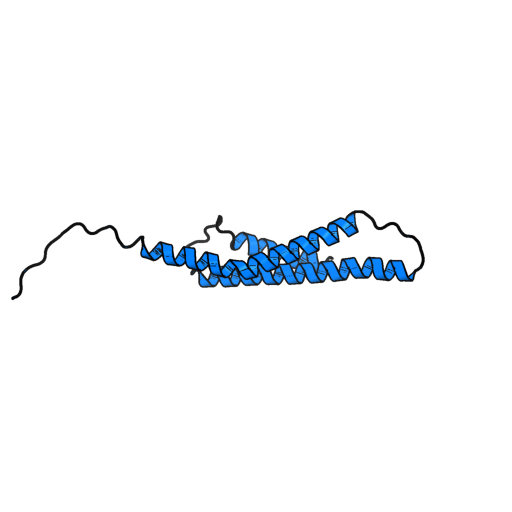SLLVSLVVLVVVLVVVVVVVVVVVDPDDDDPVSVVSNVVSVVSNVVSVCSNVCSVVVSVVVVVVVVVVVPPPDDDDDDDDDD

Organism: Rhinolophus ferrumequinum (NCBI:txid59479)